Protein AF-A0A9E2UGL6-F1 (afdb_monomer_lite)

pLDDT: mean 84.16, std 11.42, range [44.19, 95.94]

Radius of gyration: 10.69 Å; chains: 1; bounding box: 30×17×25 Å

Structure (mmCIF, N/CA/C/O backbone):
data_AF-A0A9E2UGL6-F1
#
_entry.id   AF-A0A9E2UGL6-F1
#
loop_
_atom_site.group_PDB
_atom_site.id
_atom_site.type_symbol
_atom_site.label_atom_id
_atom_site.label_alt_id
_atom_site.label_comp_id
_atom_site.label_asym_id
_atom_site.label_entity_id
_atom_site.label_seq_id
_atom_site.pdbx_PDB_ins_code
_atom_site.Cartn_x
_atom_site.Cartn_y
_atom_site.Cartn_z
_atom_site.occupancy
_atom_site.B_iso_or_equiv
_atom_site.auth_seq_id
_atom_site.auth_comp_id
_atom_site.auth_asym_id
_atom_site.auth_atom_id
_atom_site.pdbx_PDB_model_num
ATOM 1 N N . ALA A 1 1 ? 18.361 -4.305 -11.808 1.00 44.19 1 ALA A N 1
ATOM 2 C CA . ALA A 1 1 ? 17.119 -3.893 -11.123 1.00 44.19 1 ALA A CA 1
ATOM 3 C C . ALA A 1 1 ? 15.962 -4.085 -12.093 1.00 44.19 1 ALA A C 1
ATOM 5 O O . ALA A 1 1 ? 16.076 -3.631 -13.225 1.00 44.19 1 ALA A O 1
ATOM 6 N N . ALA A 1 2 ? 14.909 -4.808 -11.708 1.00 52.44 2 ALA A N 1
ATOM 7 C CA . ALA A 1 2 ? 13.721 -4.938 -12.549 1.00 52.44 2 ALA A CA 1
ATOM 8 C C . ALA A 1 2 ? 12.965 -3.601 -12.514 1.00 52.44 2 ALA A C 1
ATOM 10 O O . ALA A 1 2 ? 12.351 -3.268 -11.507 1.00 52.44 2 ALA A O 1
ATOM 11 N N . SER A 1 3 ? 13.099 -2.806 -13.576 1.00 52.28 3 SER A N 1
ATOM 12 C CA . SER A 1 3 ? 12.371 -1.548 -13.747 1.00 52.28 3 SER A CA 1
ATOM 13 C C . SER A 1 3 ? 11.081 -1.855 -14.499 1.00 52.28 3 SER A C 1
ATOM 15 O O . SER A 1 3 ? 11.095 -2.071 -15.710 1.00 52.28 3 SER A O 1
ATOM 17 N N . GLY A 1 4 ? 9.976 -1.970 -13.771 1.00 66.00 4 GLY A N 1
ATOM 18 C CA . GLY A 1 4 ? 8.658 -2.210 -14.343 1.00 66.00 4 GLY A CA 1
ATOM 19 C C . GLY A 1 4 ? 7.604 -1.557 -13.468 1.00 66.00 4 GLY A C 1
ATOM 20 O O . GLY A 1 4 ? 7.548 -1.835 -12.276 1.00 66.00 4 GLY A O 1
ATOM 21 N N . ARG A 1 5 ? 6.784 -0.683 -14.059 1.00 73.88 5 ARG A N 1
ATOM 22 C CA . ARG A 1 5 ? 5.669 -0.041 -13.360 1.00 73.88 5 ARG A CA 1
ATOM 23 C C . ARG A 1 5 ? 4.433 -0.920 -13.459 1.00 73.88 5 ARG A C 1
ATOM 25 O O . ARG A 1 5 ? 3.951 -1.197 -14.561 1.00 73.88 5 ARG A O 1
ATOM 32 N N . VAL A 1 6 ? 3.876 -1.306 -12.318 1.00 76.25 6 VAL A N 1
ATOM 33 C CA . VAL A 1 6 ? 2.546 -1.917 -12.276 1.00 76.25 6 VAL A CA 1
ATOM 34 C C . VAL A 1 6 ? 1.523 -0.789 -12.285 1.00 76.25 6 VAL A C 1
ATOM 36 O O . VAL A 1 6 ? 1.247 -0.205 -11.251 1.00 76.25 6 VAL A O 1
ATOM 39 N N . ALA A 1 7 ? 0.971 -0.464 -13.454 1.00 72.62 7 ALA A N 1
ATOM 40 C CA . ALA A 1 7 ? -0.071 0.555 -13.558 1.00 72.62 7 ALA A CA 1
ATOM 41 C C . ALA A 1 7 ? -1.425 0.023 -13.063 1.00 72.62 7 ALA A C 1
ATOM 43 O O . ALA A 1 7 ? -1.833 -1.098 -13.394 1.00 72.62 7 ALA A O 1
ATOM 44 N N . GLN A 1 8 ? -2.171 0.856 -12.340 1.00 72.88 8 GLN A N 1
ATOM 45 C CA . GLN A 1 8 ? -3.498 0.501 -11.851 1.00 72.88 8 GLN A CA 1
ATOM 46 C C . GLN A 1 8 ? -4.545 0.423 -12.983 1.00 72.88 8 GLN A C 1
ATOM 48 O O . GLN A 1 8 ? -5.159 1.415 -13.377 1.00 72.88 8 GLN A O 1
ATOM 53 N N . ARG A 1 9 ? -4.782 -0.785 -13.506 1.00 78.19 9 ARG A N 1
ATOM 54 C CA . ARG A 1 9 ? -5.801 -1.060 -14.538 1.00 78.19 9 ARG A CA 1
ATOM 55 C C . ARG A 1 9 ? -7.207 -1.189 -13.938 1.00 78.19 9 ARG A C 1
ATOM 57 O O . ARG A 1 9 ? -7.355 -1.578 -12.782 1.00 78.19 9 ARG A O 1
ATOM 64 N N . ARG A 1 10 ? -8.251 -0.952 -14.749 1.00 74.44 10 ARG A N 1
ATOM 65 C CA . ARG A 1 10 ? -9.674 -1.026 -14.337 1.00 74.44 10 ARG A CA 1
ATOM 66 C C . ARG A 1 10 ? -10.019 -2.326 -13.599 1.00 74.44 10 ARG A C 1
ATOM 68 O O . ARG A 1 10 ? -10.598 -2.287 -12.523 1.00 74.44 10 ARG A O 1
ATOM 75 N N . ARG A 1 11 ? -9.543 -3.458 -14.123 1.00 73.00 11 ARG A N 1
ATOM 76 C CA . ARG A 1 11 ? -9.749 -4.786 -13.529 1.00 73.00 11 ARG A CA 1
ATOM 77 C C . ARG A 1 11 ? -9.145 -4.933 -12.125 1.00 73.00 11 ARG A C 1
ATOM 79 O O . ARG A 1 11 ? -9.721 -5.624 -11.302 1.00 73.00 11 ARG A O 1
ATOM 86 N N . LEU A 1 12 ? -8.010 -4.282 -11.852 1.00 74.38 12 LEU A N 1
ATOM 87 C CA . LEU A 1 12 ? -7.365 -4.318 -10.532 1.00 74.38 12 LEU A CA 1
ATOM 88 C C . LEU A 1 12 ? -8.156 -3.499 -9.506 1.00 74.38 12 LEU A C 1
ATOM 90 O O . LEU A 1 12 ? -8.272 -3.911 -8.358 1.00 74.38 12 LEU A O 1
ATOM 94 N N . ARG A 1 13 ? -8.751 -2.376 -9.934 1.00 74.12 13 ARG A N 1
ATOM 95 C CA . ARG A 1 13 ? -9.667 -1.585 -9.096 1.00 74.12 13 ARG A CA 1
ATOM 96 C C . ARG A 1 13 ? -10.912 -2.379 -8.726 1.00 74.12 13 ARG A C 1
ATOM 98 O O . ARG A 1 13 ? -11.262 -2.431 -7.555 1.00 74.12 13 ARG A O 1
ATOM 105 N N . GLU A 1 14 ? -11.542 -3.013 -9.712 1.00 78.56 14 GLU A N 1
ATOM 106 C CA . GLU A 1 14 ? -12.750 -3.826 -9.514 1.00 78.56 14 GLU A CA 1
ATOM 107 C C . GLU A 1 14 ? -12.501 -5.019 -8.571 1.00 78.56 14 GLU A C 1
ATOM 109 O O . GLU A 1 14 ? -13.399 -5.413 -7.837 1.00 78.56 14 GLU A O 1
ATOM 114 N N . SER A 1 15 ? -11.277 -5.559 -8.538 1.00 81.19 15 SER A N 1
ATOM 115 C CA . SER A 1 15 ? -10.885 -6.651 -7.637 1.00 81.19 15 SER A CA 1
ATOM 116 C C . SER A 1 15 ? -10.279 -6.196 -6.302 1.00 81.19 15 SER A C 1
ATOM 118 O O . SER A 1 15 ? -9.784 -7.035 -5.555 1.00 81.19 15 SER A O 1
ATOM 120 N N . GLY A 1 16 ? -10.236 -4.890 -6.015 1.00 79.62 16 GLY A N 1
ATOM 121 C CA . GLY A 1 16 ? -9.657 -4.355 -4.776 1.00 79.62 16 GL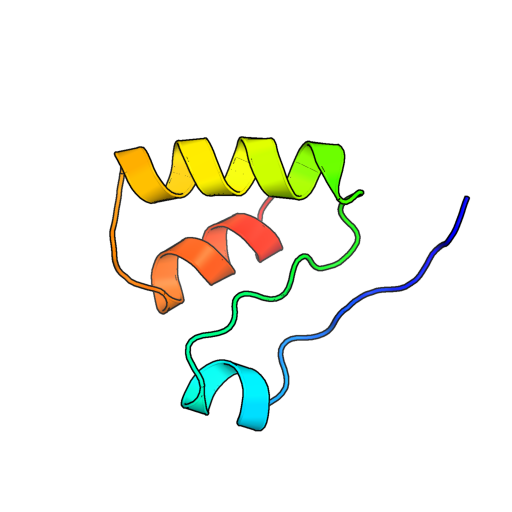Y A CA 1
ATOM 122 C C . GLY A 1 16 ? -8.133 -4.501 -4.649 1.00 79.62 16 GLY A C 1
ATOM 123 O O . GLY A 1 16 ? -7.598 -4.471 -3.545 1.00 79.62 16 GLY A O 1
ATOM 124 N N . ILE A 1 17 ? -7.418 -4.666 -5.766 1.00 85.06 17 ILE A N 1
ATOM 125 C CA . ILE A 1 17 ? -5.958 -4.801 -5.788 1.00 85.06 17 ILE A CA 1
ATOM 126 C C . ILE A 1 17 ? -5.304 -3.417 -5.875 1.00 85.06 17 ILE A C 1
ATOM 128 O O . ILE A 1 17 ? -5.613 -2.618 -6.765 1.00 85.06 17 ILE A O 1
ATOM 132 N N . VAL A 1 18 ? -4.343 -3.170 -4.981 1.00 84.69 18 VAL A N 1
ATOM 133 C CA . VAL A 1 18 ? -3.485 -1.979 -4.991 1.00 84.69 18 VAL A CA 1
ATOM 134 C C . VAL A 1 18 ? -2.260 -2.239 -5.867 1.00 84.69 18 VAL A C 1
ATOM 136 O O . VAL A 1 18 ? -1.522 -3.204 -5.671 1.00 84.69 18 VAL A O 1
ATOM 139 N N . ALA A 1 19 ? -2.048 -1.374 -6.852 1.00 87.56 19 ALA A N 1
ATOM 140 C CA . ALA A 1 19 ? -0.869 -1.382 -7.700 1.00 87.56 19 ALA A CA 1
ATOM 141 C C . ALA A 1 19 ? 0.331 -0.782 -6.952 1.00 87.56 19 ALA A C 1
ATOM 143 O O . ALA A 1 19 ? 0.242 0.336 -6.451 1.00 87.56 19 ALA A O 1
ATOM 144 N N . GLY A 1 20 ? 1.446 -1.519 -6.913 1.00 81.81 20 GLY A N 1
ATOM 145 C CA . GLY A 1 20 ? 2.688 -1.106 -6.245 1.00 81.81 20 GLY A CA 1
ATOM 146 C C . GLY A 1 20 ? 3.533 -0.082 -7.012 1.00 81.81 20 GLY A C 1
ATOM 147 O O . GLY A 1 20 ? 4.620 0.249 -6.554 1.00 81.81 20 GLY A O 1
ATOM 148 N N . GLU A 1 21 ? 3.051 0.388 -8.167 1.00 84.50 21 GLU A N 1
ATOM 149 C CA . GLU A 1 21 ? 3.731 1.340 -9.052 1.00 84.50 21 GLU A CA 1
ATOM 150 C C . GLU A 1 21 ? 5.165 0.898 -9.401 1.00 84.50 21 GLU A C 1
ATOM 152 O O . GLU A 1 21 ? 5.330 -0.177 -9.983 1.00 84.50 21 GLU A O 1
ATOM 157 N N . ASP A 1 22 ? 6.182 1.713 -9.120 1.00 84.31 22 ASP A N 1
ATOM 158 C CA . ASP A 1 22 ? 7.608 1.438 -9.349 1.00 84.31 22 ASP A CA 1
ATOM 159 C C . ASP A 1 22 ? 8.369 1.058 -8.063 1.00 84.31 22 ASP A C 1
ATOM 161 O O . ASP A 1 22 ? 9.594 0.880 -8.078 1.00 84.31 22 ASP A O 1
ATOM 165 N N . LEU A 1 23 ? 7.653 0.874 -6.948 1.00 84.00 23 LEU A N 1
ATOM 166 C CA . LEU A 1 23 ? 8.248 0.456 -5.688 1.00 84.00 23 LEU A CA 1
ATOM 167 C C . LEU A 1 23 ? 8.740 -0.990 -5.766 1.00 84.00 23 LEU A C 1
ATOM 169 O O . LEU A 1 2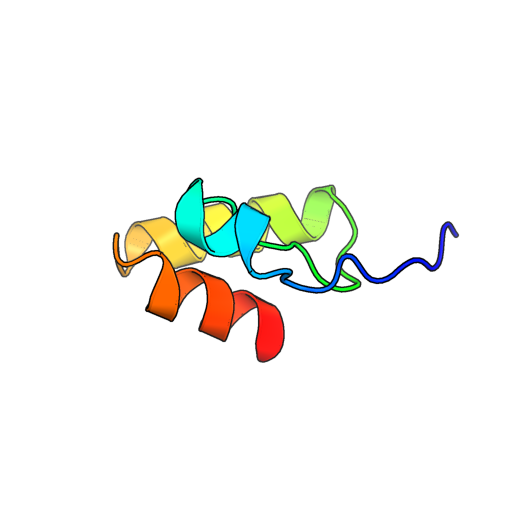3 ? 8.074 -1.895 -6.275 1.00 84.00 23 LEU A O 1
ATOM 173 N N . SER A 1 24 ? 9.903 -1.242 -5.159 1.00 88.50 24 SER A N 1
ATOM 174 C CA . SER A 1 24 ? 10.328 -2.618 -4.913 1.00 88.50 24 SER A CA 1
ATOM 175 C C . SER A 1 24 ? 9.327 -3.312 -3.976 1.00 88.50 24 SER A C 1
ATOM 177 O O . SER A 1 24 ? 8.754 -2.653 -3.101 1.00 88.50 24 SER A O 1
ATOM 179 N N . PRO A 1 25 ? 9.157 -4.645 -4.061 1.00 89.12 25 PRO A N 1
ATOM 180 C CA . PRO A 1 25 ? 8.221 -5.372 -3.197 1.00 89.12 25 PRO A CA 1
ATOM 181 C C . PRO A 1 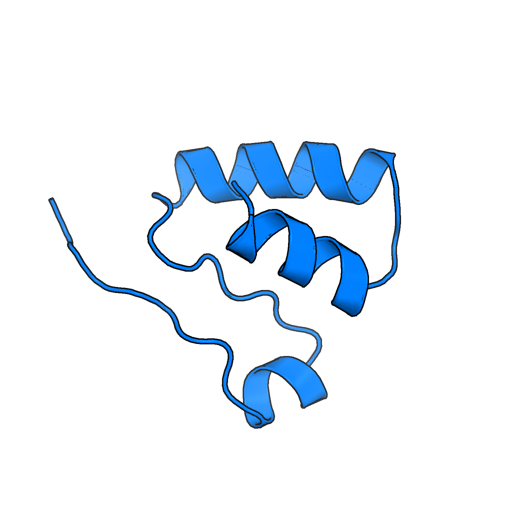25 ? 8.431 -5.108 -1.697 1.00 89.12 25 PRO A C 1
ATOM 183 O O . PRO A 1 25 ? 7.483 -5.068 -0.916 1.00 89.12 25 PRO A O 1
ATOM 186 N N . GLN A 1 26 ? 9.682 -4.874 -1.294 1.00 92.44 26 GLN A N 1
ATOM 187 C CA . GLN A 1 26 ? 10.058 -4.573 0.087 1.00 92.44 26 GLN A CA 1
ATOM 188 C C . GLN A 1 26 ? 9.543 -3.196 0.535 1.00 92.44 26 GL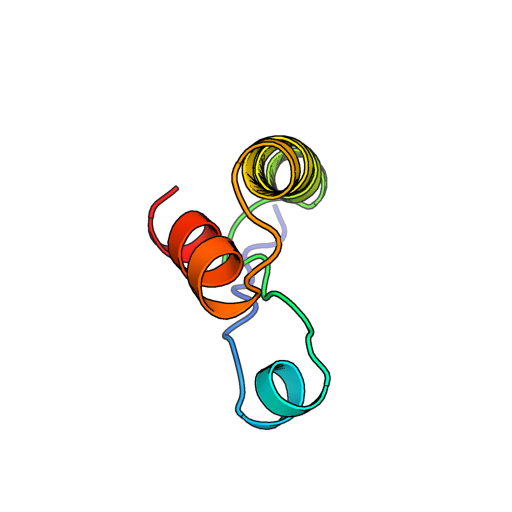N A C 1
ATOM 190 O O . GLN A 1 26 ? 8.977 -3.084 1.621 1.00 92.44 26 GLN A O 1
ATOM 195 N N . LYS A 1 27 ? 9.694 -2.164 -0.309 1.00 90.62 27 LYS A N 1
ATOM 196 C CA . LYS A 1 27 ? 9.192 -0.808 -0.033 1.00 90.62 27 LYS A CA 1
ATOM 197 C C . LYS A 1 27 ? 7.666 -0.760 -0.086 1.00 90.62 27 LYS A C 1
ATOM 199 O O . LYS A 1 27 ? 7.051 -0.210 0.823 1.00 90.62 27 LYS A O 1
ATOM 204 N N . ALA A 1 28 ? 7.069 -1.420 -1.080 1.00 92.44 28 ALA A N 1
ATOM 205 C CA . ALA A 1 28 ? 5.621 -1.550 -1.211 1.00 92.44 28 ALA A CA 1
ATOM 206 C C . ALA A 1 28 ? 4.987 -2.165 0.048 1.00 92.44 28 ALA A C 1
ATOM 208 O O . ALA A 1 28 ? 3.971 -1.673 0.531 1.00 92.44 28 ALA A O 1
ATOM 209 N N . ARG A 1 29 ? 5.616 -3.192 0.641 1.00 93.81 29 ARG A N 1
ATOM 210 C CA . ARG A 1 29 ? 5.143 -3.792 1.898 1.00 93.81 29 ARG A CA 1
ATOM 211 C C . ARG A 1 29 ? 5.120 -2.788 3.051 1.00 93.81 29 ARG A C 1
ATOM 213 O O . ARG A 1 29 ? 4.133 -2.731 3.775 1.00 93.81 29 ARG A O 1
ATOM 220 N N . ILE A 1 30 ? 6.193 -2.015 3.230 1.00 94.75 30 ILE A N 1
ATOM 221 C CA . ILE A 1 30 ? 6.293 -1.029 4.319 1.00 94.75 30 ILE A CA 1
ATOM 222 C C . ILE A 1 30 ? 5.236 0.063 4.141 1.00 94.75 30 ILE A C 1
ATOM 224 O O . ILE A 1 30 ? 4.512 0.370 5.086 1.00 94.75 30 ILE A O 1
ATOM 228 N N . LEU A 1 31 ? 5.103 0.600 2.925 1.00 92.50 31 LEU A N 1
ATOM 229 C CA . LEU A 1 31 ? 4.107 1.626 2.628 1.00 92.50 31 LEU A CA 1
ATOM 230 C C . LEU A 1 31 ? 2.681 1.110 2.853 1.00 92.50 31 LEU A C 1
ATOM 232 O O . LEU A 1 31 ? 1.871 1.810 3.453 1.00 92.50 31 LEU A O 1
ATOM 236 N N . LEU A 1 32 ? 2.386 -0.131 2.453 1.00 93.56 32 LEU A N 1
ATOM 237 C CA . LEU A 1 32 ? 1.084 -0.750 2.704 1.00 93.56 32 LEU A CA 1
ATOM 238 C C . LEU A 1 32 ? 0.785 -0.875 4.202 1.00 93.56 32 LEU A C 1
ATOM 240 O O . LEU A 1 32 ? -0.325 -0.564 4.622 1.00 93.56 32 LEU A O 1
ATOM 244 N N . MET A 1 33 ? 1.760 -1.305 5.011 1.00 95.56 33 MET A N 1
ATOM 245 C CA . MET A 1 33 ? 1.578 -1.424 6.464 1.00 95.56 33 MET A CA 1
ATOM 246 C C . MET A 1 33 ? 1.248 -0.070 7.109 1.00 95.56 33 MET A C 1
ATOM 248 O O . MET A 1 33 ? 0.365 -0.009 7.960 1.00 95.56 33 MET A O 1
ATOM 252 N N . LEU A 1 34 ? 1.906 1.010 6.675 1.00 94.81 34 LEU A N 1
ATOM 253 C CA . LEU A 1 34 ? 1.630 2.371 7.150 1.00 94.81 34 LEU A CA 1
ATOM 254 C C . LEU A 1 34 ? 0.280 2.901 6.645 1.00 94.81 34 LEU A C 1
ATOM 256 O O . LEU A 1 34 ? -0.469 3.525 7.390 1.00 94.81 34 LEU A O 1
ATOM 260 N N . ALA A 1 35 ? -0.069 2.637 5.386 1.00 94.19 35 ALA A N 1
ATOM 261 C CA . ALA A 1 35 ? -1.350 3.060 4.832 1.00 94.19 35 ALA A CA 1
ATOM 262 C C . ALA A 1 35 ? -2.521 2.398 5.581 1.00 94.19 35 ALA A C 1
ATOM 264 O O . ALA A 1 35 ? -3.455 3.087 5.992 1.00 94.19 35 ALA A O 1
ATOM 265 N N . LEU A 1 36 ? -2.418 1.093 5.858 1.00 94.94 36 LEU A N 1
ATOM 266 C CA . LEU A 1 36 ? -3.425 0.331 6.602 1.00 94.94 36 LEU A CA 1
ATOM 267 C C . LEU A 1 36 ? -3.580 0.774 8.065 1.00 94.94 36 LEU A C 1
ATOM 269 O O . LEU A 1 36 ? -4.645 0.559 8.637 1.00 94.94 36 LEU A O 1
ATOM 273 N N . SER A 1 37 ? -2.574 1.415 8.674 1.00 95.94 37 SER A N 1
ATOM 274 C CA . SER A 1 37 ? -2.726 1.996 10.017 1.00 95.94 37 SER A CA 1
ATOM 275 C C . SER A 1 37 ? -3.485 3.326 10.026 1.00 95.94 37 SER A C 1
ATOM 277 O O . SER A 1 37 ? -3.810 3.825 11.099 1.00 95.94 37 SER A O 1
ATOM 279 N N . THR A 1 38 ? -3.744 3.922 8.858 1.00 94.00 38 THR A N 1
ATOM 280 C CA . THR A 1 38 ? -4.420 5.228 8.738 1.00 94.00 38 THR A CA 1
ATOM 281 C C . THR A 1 38 ? -5.798 5.136 8.093 1.00 94.00 38 THR A C 1
ATOM 283 O O . THR A 1 38 ? -6.685 5.912 8.437 1.00 94.00 38 THR A O 1
ATOM 286 N N . THR A 1 39 ? -6.003 4.200 7.164 1.00 93.62 39 THR A N 1
ATOM 287 C CA . THR A 1 39 ? -7.263 4.048 6.433 1.00 93.62 39 THR A CA 1
ATOM 288 C C . THR A 1 39 ? -7.445 2.620 5.922 1.00 93.62 39 THR A C 1
ATOM 290 O O . THR A 1 39 ? -6.481 1.892 5.694 1.00 93.62 39 THR A O 1
ATOM 293 N N . SER A 1 40 ? -8.699 2.224 5.711 1.00 92.12 40 SER A N 1
ATOM 294 C CA . SER A 1 40 ? -9.073 0.980 5.021 1.00 92.12 40 SER A CA 1
ATOM 295 C C . SER A 1 40 ? -9.675 1.234 3.633 1.00 92.12 40 SER A C 1
ATOM 297 O O . SER A 1 40 ? -10.075 0.287 2.959 1.00 92.12 40 SER A O 1
ATOM 299 N N . ASP A 1 41 ? -9.738 2.495 3.187 1.00 92.00 41 ASP A N 1
ATOM 300 C CA . ASP A 1 41 ? -10.180 2.826 1.832 1.00 92.00 41 ASP A CA 1
ATOM 301 C C . ASP A 1 41 ? -9.087 2.499 0.804 1.00 92.00 41 ASP A C 1
ATOM 303 O O . ASP A 1 41 ? -8.009 3.099 0.780 1.00 92.00 41 ASP A O 1
ATOM 307 N N . ILE A 1 42 ? -9.399 1.569 -0.096 1.00 89.69 42 ILE A N 1
ATOM 308 C CA . ILE A 1 42 ? -8.522 1.128 -1.186 1.00 89.69 42 ILE A CA 1
ATOM 309 C 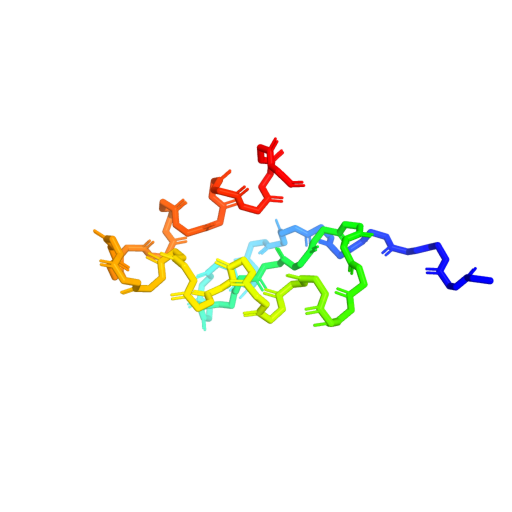C . ILE A 1 42 ? -8.155 2.305 -2.104 1.00 89.69 42 ILE A C 1
ATOM 311 O O . ILE A 1 42 ? -7.032 2.364 -2.614 1.00 89.69 42 ILE A O 1
ATOM 315 N N . GLY A 1 43 ? -9.073 3.258 -2.306 1.00 89.62 43 GLY A N 1
ATOM 316 C CA . GLY A 1 43 ? -8.829 4.459 -3.105 1.00 89.62 43 GLY A CA 1
ATOM 317 C C . GLY A 1 43 ? -7.727 5.336 -2.510 1.00 89.62 43 GLY A C 1
ATOM 318 O O . GLY A 1 43 ? -6.772 5.691 -3.213 1.00 89.62 43 GLY A O 1
ATOM 319 N N . ALA A 1 44 ? -7.832 5.627 -1.214 1.00 90.94 44 ALA A N 1
ATOM 320 C CA . ALA A 1 44 ? -6.840 6.366 -0.444 1.00 90.94 44 ALA A CA 1
ATOM 321 C C . ALA A 1 44 ? -5.488 5.639 -0.371 1.00 90.94 44 ALA A C 1
ATOM 323 O O . ALA A 1 44 ? -4.456 6.261 -0.631 1.00 90.94 44 ALA A O 1
ATOM 324 N N . ILE A 1 45 ? -5.478 4.322 -0.117 1.00 92.56 45 ILE A N 1
ATOM 325 C CA . ILE A 1 45 ? -4.244 3.515 -0.087 1.00 92.56 45 ILE A CA 1
ATOM 326 C C . ILE A 1 45 ? -3.532 3.596 -1.436 1.00 92.56 45 ILE A C 1
ATOM 328 O O . ILE A 1 45 ? -2.348 3.910 -1.502 1.00 92.56 45 ILE A O 1
ATOM 332 N N . GLN A 1 46 ? -4.252 3.399 -2.539 1.00 91.06 46 GLN A N 1
ATOM 333 C CA . GLN A 1 46 ? -3.661 3.539 -3.861 1.00 91.06 46 GLN A CA 1
ATOM 334 C C . GLN A 1 46 ? -3.136 4.959 -4.126 1.00 91.06 46 GLN A C 1
ATOM 336 O O . GLN A 1 46 ? -2.153 5.125 -4.849 1.00 91.06 46 GLN A O 1
ATOM 341 N N . SER A 1 47 ? -3.788 5.989 -3.585 1.00 90.06 47 SER A N 1
ATOM 342 C CA . SER A 1 47 ? -3.280 7.353 -3.703 1.00 90.06 47 SER A CA 1
ATOM 343 C C . SER A 1 47 ? -1.950 7.528 -2.982 1.00 90.06 47 SER A C 1
ATOM 345 O O . SER A 1 47 ? -1.065 8.162 -3.542 1.00 90.06 47 SER A O 1
ATOM 347 N N . ALA A 1 48 ? -1.768 6.909 -1.812 1.00 90.81 48 ALA A N 1
ATOM 348 C CA . ALA A 1 48 ? -0.481 6.902 -1.119 1.00 90.81 48 ALA A CA 1
ATOM 349 C C . ALA A 1 48 ? 0.624 6.260 -1.977 1.00 90.81 48 ALA A C 1
ATOM 351 O O . ALA A 1 48 ? 1.695 6.839 -2.104 1.00 90.81 48 ALA A O 1
ATOM 352 N N . PHE A 1 49 ? 0.328 5.143 -2.650 1.00 89.75 49 PHE A N 1
ATOM 353 C CA . PHE A 1 49 ? 1.250 4.475 -3.585 1.00 89.75 49 PHE A CA 1
ATOM 354 C C . PHE A 1 49 ? 1.598 5.284 -4.843 1.00 89.75 49 PHE A C 1
ATOM 356 O O . PHE A 1 49 ? 2.587 4.985 -5.498 1.00 89.75 49 PHE A O 1
ATOM 363 N N . ARG A 1 50 ? 0.783 6.278 -5.223 1.00 88.50 50 ARG A N 1
ATOM 364 C CA . ARG A 1 50 ? 1.115 7.198 -6.327 1.00 88.50 50 ARG A CA 1
ATOM 365 C C . ARG A 1 50 ? 1.937 8.401 -5.868 1.00 88.50 50 ARG A C 1
ATOM 367 O O . ARG A 1 50 ? 2.584 9.030 -6.698 1.00 88.50 50 ARG A O 1
ATOM 374 N N . THR A 1 51 ? 1.836 8.759 -4.591 1.00 88.75 51 THR A N 1
ATOM 375 C CA . THR A 1 51 ? 2.489 9.941 -4.018 1.00 88.75 51 THR A CA 1
ATOM 376 C C . THR A 1 51 ? 3.902 9.637 -3.519 1.00 88.75 51 THR A C 1
ATOM 378 O O . THR 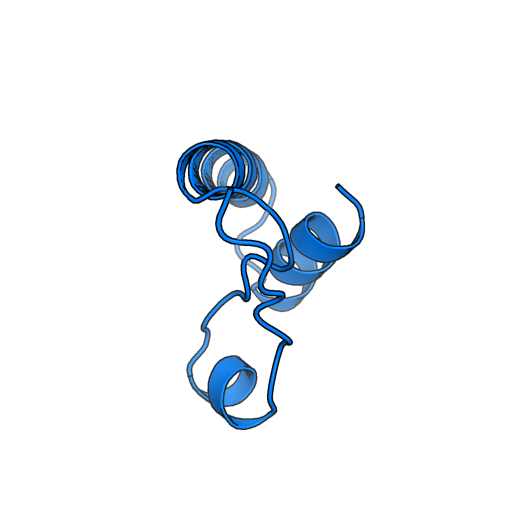A 1 51 ? 4.753 10.523 -3.581 1.00 88.75 51 THR A O 1
ATOM 381 N N . TYR A 1 52 ? 4.143 8.420 -3.018 1.00 83.81 52 TYR A N 1
ATOM 382 C CA . TYR A 1 52 ? 5.376 8.005 -2.335 1.00 83.81 52 TYR A CA 1
ATOM 383 C C . TYR A 1 52 ? 5.996 6.762 -2.969 1.00 83.81 52 TYR A C 1
ATOM 385 O O . TYR A 1 52 ? 7.246 6.703 -3.008 1.00 83.81 52 TYR A O 1
#

Secondary structure (DSSP, 8-state):
-----B---HHHHHTTPPP-BT--HHHHHHHHHHHHTT---HHHHHHHHHH-

Foldseek 3Di:
DPADAQDDDPVCVVVLHAGQGRDDPVVSVVLLVVQVVPDPDSVSSNVSSVVD

Sequence (52 aa):
AASGRVAQRRRLRESGIVAGEDLSPQKARILLMLALSTTSDIGAIQSAFRTY